Protein AF-A0A5K1E8U1-F1 (afdb_monomer_lite)

InterPro domains:
  IPR015943 WD40/YVTN repeat-like-containing domain superfamily [G3DSA:2.130.10.10] (2-103)
  IPR050358 RSE1/DDB1/CPSF1 [PTHR10644] (4-98)

Structure (mmCIF, N/CA/C/O backbone):
data_AF-A0A5K1E8U1-F1
#
_entry.id   AF-A0A5K1E8U1-F1
#
loop_
_atom_site.group_PDB
_atom_site.id
_atom_site.type_symbol
_atom_site.label_atom_id
_atom_site.label_alt_id
_atom_site.label_comp_id
_atom_site.label_asym_id
_atom_site.label_entity_id
_atom_site.label_seq_id
_atom_site.pdbx_PDB_ins_code
_atom_site.Cartn_x
_atom_site.Cartn_y
_atom_site.Cartn_z
_atom_site.occupancy
_atom_site.B_iso_or_equiv
_atom_site.auth_seq_id
_atom_site.auth_comp_id
_atom_site.auth_asym_id
_atom_site.auth_atom_id
_atom_site.pdbx_PDB_model_num
ATOM 1 N N . VAL A 1 1 ? -14.173 -15.713 7.829 1.00 51.22 1 VAL A N 1
ATOM 2 C CA . VAL A 1 1 ? -15.566 -15.440 7.410 1.00 51.22 1 VAL A CA 1
ATOM 3 C C . VAL A 1 1 ? -15.834 -16.316 6.207 1.00 51.22 1 VAL A C 1
ATOM 5 O O . VAL A 1 1 ? -15.243 -16.074 5.166 1.00 51.22 1 VAL A O 1
ATOM 8 N N . GLU A 1 2 ? -16.612 -17.381 6.373 1.00 53.25 2 GLU A N 1
ATOM 9 C CA . GLU A 1 2 ? -17.057 -18.198 5.242 1.00 53.25 2 GLU A CA 1
ATOM 10 C C . GLU A 1 2 ? -17.988 -17.360 4.362 1.00 53.25 2 GLU A C 1
ATOM 12 O O . GLU A 1 2 ? -18.935 -16.738 4.853 1.00 53.25 2 GLU A O 1
ATOM 17 N N . LEU A 1 3 ? -17.693 -17.302 3.064 1.00 64.50 3 LEU A N 1
ATOM 18 C CA . LEU A 1 3 ? -18.575 -16.688 2.079 1.00 64.50 3 LEU A CA 1
ATOM 19 C C . LEU A 1 3 ? -19.734 -17.654 1.825 1.00 64.50 3 LEU A C 1
ATOM 21 O O . LEU A 1 3 ? -19.690 -18.479 0.918 1.00 64.50 3 LEU A O 1
ATOM 25 N N . VAL A 1 4 ? -20.755 -17.588 2.679 1.00 72.38 4 VAL A N 1
ATOM 26 C CA . VAL A 1 4 ? -21.960 -18.409 2.533 1.00 72.38 4 VAL A CA 1
ATOM 27 C C . VAL A 1 4 ? -22.692 -17.984 1.261 1.00 72.38 4 VAL A C 1
ATOM 29 O O . VAL A 1 4 ? -23.006 -16.803 1.077 1.00 72.38 4 VAL A O 1
ATOM 32 N N . HIS A 1 5 ? -22.963 -18.954 0.388 1.00 60.16 5 HIS A N 1
ATOM 33 C CA . HIS A 1 5 ? -23.738 -18.759 -0.833 1.00 60.16 5 HIS A CA 1
ATOM 34 C C . HIS A 1 5 ? -25.065 -18.063 -0.474 1.00 60.16 5 HIS A C 1
ATOM 36 O O . HIS A 1 5 ? -25.767 -18.515 0.426 1.00 60.16 5 HIS A O 1
ATOM 42 N N . MET A 1 6 ? -25.386 -16.954 -1.150 1.00 69.19 6 MET A N 1
ATOM 43 C CA . MET A 1 6 ? -26.573 -16.094 -0.945 1.00 69.19 6 MET A CA 1
ATOM 44 C C . MET A 1 6 ? -26.509 -14.992 0.130 1.00 69.19 6 MET A C 1
ATOM 46 O O . MET A 1 6 ? -27.445 -14.191 0.208 1.00 69.19 6 MET A O 1
ATOM 50 N N . LYS A 1 7 ? -25.434 -14.839 0.918 1.00 78.56 7 LYS A N 1
ATOM 51 C CA . LYS A 1 7 ? -25.325 -13.662 1.803 1.00 78.56 7 LYS A CA 1
ATOM 52 C C . LYS A 1 7 ? -24.921 -12.425 0.994 1.00 78.56 7 LYS A C 1
ATOM 54 O O . LYS A 1 7 ? -23.791 -12.330 0.521 1.00 78.56 7 LYS A O 1
ATOM 59 N N . ARG A 1 8 ? -25.830 -11.450 0.861 1.00 80.00 8 ARG A N 1
ATOM 60 C CA . ARG A 1 8 ? -25.496 -10.121 0.320 1.00 80.00 8 ARG A CA 1
ATOM 61 C C . ARG A 1 8 ? -24.427 -9.473 1.202 1.00 80.00 8 ARG A C 1
ATOM 63 O O . ARG A 1 8 ? -24.635 -9.298 2.402 1.00 80.00 8 ARG A O 1
ATOM 70 N N . LEU A 1 9 ? -23.287 -9.140 0.606 1.00 82.50 9 LEU A N 1
ATOM 71 C CA . LEU A 1 9 ? -22.239 -8.365 1.258 1.00 82.50 9 LEU A CA 1
ATOM 72 C C . LEU A 1 9 ? -22.512 -6.882 1.036 1.00 82.50 9 LEU A C 1
ATOM 74 O O . LEU A 1 9 ? -22.745 -6.453 -0.093 1.00 82.50 9 LEU A O 1
ATOM 78 N N . ASN A 1 10 ? -22.453 -6.104 2.114 1.00 85.44 10 ASN A N 1
ATOM 79 C CA . ASN A 1 10 ? -22.387 -4.657 1.995 1.00 85.44 10 ASN A CA 1
ATOM 80 C C . ASN A 1 10 ? -21.014 -4.315 1.422 1.00 85.44 10 ASN A C 1
ATOM 82 O O . ASN A 1 10 ? -19.992 -4.591 2.051 1.00 85.44 10 ASN A O 1
ATOM 86 N N . VAL A 1 11 ? -21.004 -3.770 0.210 1.00 88.69 11 VAL A N 1
ATOM 87 C CA . VAL A 1 11 ? -19.787 -3.410 -0.516 1.00 88.69 11 VAL A CA 1
ATOM 88 C C . VAL A 1 11 ? -19.801 -1.923 -0.819 1.00 88.69 11 VAL A C 1
ATOM 90 O O . VAL A 1 11 ? -20.845 -1.348 -1.123 1.00 88.69 11 VAL A O 1
ATOM 93 N N . GLN A 1 12 ? -18.625 -1.315 -0.757 1.00 89.94 12 GLN A N 1
ATOM 94 C CA . GLN A 1 12 ? -18.405 0.069 -1.137 1.00 89.94 12 GLN A CA 1
ATOM 95 C C . GLN A 1 12 ? -17.220 0.112 -2.092 1.00 89.94 12 GLN A C 1
ATOM 97 O O . GLN A 1 12 ? -16.233 -0.601 -1.904 1.00 89.94 12 GLN A O 1
ATOM 102 N N . LYS A 1 13 ? -17.350 0.908 -3.152 1.00 92.12 13 LYS A N 1
ATOM 103 C CA . LYS A 1 13 ? -16.302 1.102 -4.150 1.00 92.12 13 LYS A CA 1
ATOM 104 C C . LYS A 1 13 ? -15.681 2.475 -3.942 1.00 92.12 13 LYS A C 1
ATOM 106 O O . LYS A 1 13 ? -16.404 3.463 -3.853 1.00 92.12 13 LYS A O 1
ATOM 111 N N . PHE A 1 14 ? -14.356 2.514 -3.949 1.00 93.25 14 PHE A N 1
ATOM 112 C CA . PHE A 1 14 ? -13.570 3.739 -3.931 1.00 93.25 14 PHE A CA 1
ATOM 113 C C . PHE A 1 14 ? -12.673 3.785 -5.161 1.00 93.25 14 PHE A C 1
ATOM 115 O O . PHE A 1 14 ? -12.204 2.742 -5.623 1.00 93.25 14 PHE A O 1
ATOM 122 N N . ASP A 1 15 ? -12.454 4.983 -5.692 1.00 91.75 15 ASP A N 1
ATOM 123 C CA . ASP A 1 15 ? -11.409 5.201 -6.682 1.00 91.75 15 ASP A CA 1
ATOM 124 C C . ASP A 1 15 ? -10.080 5.416 -5.956 1.00 91.75 15 ASP A C 1
ATOM 126 O O . ASP A 1 15 ? -9.957 6.291 -5.101 1.00 91.75 15 ASP A O 1
ATOM 130 N N . LEU A 1 16 ? -9.101 4.576 -6.275 1.00 91.06 16 LEU A N 1
ATOM 131 C CA . LEU A 1 16 ? -7.769 4.621 -5.690 1.00 91.06 16 LEU A CA 1
ATOM 132 C C . LEU A 1 16 ? -6.743 5.209 -6.656 1.00 91.06 16 LEU A C 1
ATOM 134 O O . LEU A 1 16 ? -5.564 5.150 -6.332 1.00 91.06 16 LEU A O 1
ATOM 138 N N . GLY A 1 17 ? -7.133 5.738 -7.821 1.00 89.00 17 GLY A N 1
ATOM 139 C CA . GLY A 1 17 ? -6.251 6.478 -8.735 1.00 89.00 17 GLY A CA 1
ATOM 140 C C . GLY A 1 17 ? -5.022 5.713 -9.246 1.00 89.00 17 GLY A C 1
ATOM 141 O O . GLY A 1 17 ? -4.043 6.333 -9.635 1.00 89.00 17 GLY A O 1
ATOM 142 N N . GLY A 1 18 ? -5.027 4.380 -9.192 1.00 89.56 18 GLY A N 1
ATOM 143 C CA . GLY A 1 18 ? -3.904 3.528 -9.580 1.00 89.56 18 GLY A CA 1
ATOM 144 C C . GLY A 1 18 ? -4.214 2.053 -9.341 1.00 89.56 18 GLY A C 1
ATOM 145 O O . GLY A 1 18 ? -5.250 1.713 -8.767 1.00 89.56 18 GLY A O 1
ATOM 146 N N . THR A 1 19 ? -3.318 1.162 -9.768 1.00 92.81 19 THR A N 1
ATOM 147 C CA . THR A 1 19 ? -3.498 -0.287 -9.593 1.00 92.81 19 THR A CA 1
ATOM 148 C C . THR A 1 19 ? -3.055 -0.701 -8.186 1.00 92.81 19 THR A C 1
ATOM 150 O O . THR A 1 19 ? -1.856 -0.640 -7.899 1.00 92.81 19 THR A O 1
ATOM 153 N N . PRO A 1 20 ? -3.962 -1.133 -7.288 1.00 94.38 20 PRO A N 1
ATOM 154 C CA . PRO A 1 20 ? -3.579 -1.573 -5.950 1.00 94.38 20 PRO A CA 1
ATOM 155 C C . PRO A 1 20 ? -2.828 -2.910 -6.018 1.00 94.38 20 PRO A C 1
ATOM 157 O O . PRO A 1 20 ? -3.322 -3.889 -6.576 1.00 94.38 20 PRO A O 1
ATOM 160 N N . ARG A 1 21 ? -1.637 -2.973 -5.417 1.00 94.50 21 ARG A N 1
ATOM 161 C CA . ARG A 1 21 ? -0.788 -4.180 -5.360 1.00 94.50 21 ARG A CA 1
ATOM 162 C C . ARG A 1 21 ? -0.853 -4.870 -3.993 1.00 94.50 21 ARG A C 1
ATOM 164 O O . ARG A 1 21 ? -0.863 -6.103 -3.908 1.00 94.50 21 ARG A O 1
ATOM 171 N N . ARG A 1 22 ? -0.909 -4.087 -2.909 1.00 96.38 22 ARG A N 1
ATOM 172 C CA . ARG A 1 22 ? -1.058 -4.569 -1.523 1.00 96.38 22 ARG A CA 1
ATOM 173 C C . ARG A 1 22 ? -1.905 -3.602 -0.700 1.00 96.38 22 ARG A C 1
ATOM 175 O O . ARG A 1 22 ? -1.787 -2.392 -0.852 1.00 96.38 22 ARG A O 1
ATOM 182 N N . ILE A 1 23 ? -2.733 -4.149 0.189 1.00 97.12 23 ILE A N 1
ATOM 183 C CA . ILE A 1 23 ? -3.571 -3.386 1.120 1.00 97.12 23 ILE A CA 1
ATOM 184 C C . ILE A 1 23 ? -3.390 -3.982 2.514 1.00 97.12 23 ILE A C 1
ATOM 186 O O . ILE A 1 23 ? -3.514 -5.195 2.682 1.00 97.12 23 ILE A O 1
ATOM 190 N N . LEU A 1 24 ? -3.110 -3.141 3.506 1.00 97.88 24 LEU A N 1
ATOM 191 C CA . LEU A 1 24 ? -3.043 -3.520 4.918 1.00 97.88 24 LEU A CA 1
ATOM 192 C C . LEU A 1 24 ? -3.974 -2.633 5.740 1.00 97.88 24 LEU A C 1
ATOM 194 O O . LEU A 1 24 ? -4.121 -1.448 5.454 1.00 97.88 24 LEU A O 1
ATOM 198 N N . PHE A 1 25 ? -4.582 -3.193 6.783 1.00 96.88 25 PHE A N 1
ATOM 199 C CA . PHE A 1 25 ? -5.348 -2.417 7.754 1.00 96.88 25 PHE A CA 1
ATOM 200 C C . PHE A 1 25 ? -4.478 -2.112 8.973 1.00 96.88 25 PHE A C 1
ATOM 202 O O . PHE A 1 25 ? -4.023 -3.028 9.659 1.00 96.88 25 PHE A O 1
ATOM 209 N N . HIS A 1 26 ? -4.255 -0.829 9.247 1.00 95.19 26 HIS A N 1
ATOM 210 C CA . HIS A 1 26 ? -3.547 -0.373 10.435 1.00 95.19 26 HIS A CA 1
ATOM 211 C C . HIS A 1 26 ? -4.549 -0.136 11.566 1.00 95.19 26 HIS A C 1
ATOM 213 O O . HIS A 1 26 ? -5.300 0.843 11.553 1.00 95.19 26 HIS A O 1
ATOM 219 N N . SER A 1 27 ? -4.580 -1.050 12.534 1.00 92.56 27 SER A N 1
ATOM 220 C CA . SER A 1 27 ? -5.611 -1.099 13.574 1.00 92.56 27 SER A CA 1
ATOM 221 C C . SER A 1 27 ? -5.582 0.092 14.523 1.00 92.56 27 SER A C 1
ATOM 223 O O . SER A 1 27 ? -6.645 0.589 14.892 1.00 92.56 27 SER A O 1
ATOM 225 N N . GLU A 1 28 ? -4.393 0.570 14.900 1.00 92.00 28 GLU A N 1
ATOM 226 C CA . GLU A 1 28 ? -4.256 1.659 15.876 1.00 92.00 28 GLU A CA 1
ATOM 227 C C . GLU A 1 28 ? -4.831 2.967 15.335 1.00 92.00 28 GLU A C 1
ATOM 229 O O . GLU A 1 28 ? -5.567 3.668 16.024 1.00 92.00 28 GLU A O 1
ATOM 234 N N . SER A 1 29 ? -4.564 3.257 14.061 1.00 92.62 29 SER A N 1
ATOM 235 C CA . SER A 1 29 ? -5.039 4.482 13.418 1.00 92.62 29 SER A CA 1
ATOM 236 C C . SER A 1 29 ? -6.316 4.296 12.594 1.00 92.62 29 SER A C 1
ATOM 238 O O . SER A 1 29 ? -6.787 5.262 11.997 1.00 92.62 29 SER A O 1
ATOM 240 N N . ARG A 1 30 ? -6.865 3.072 12.559 1.00 95.75 30 ARG A N 1
ATOM 241 C CA . ARG A 1 30 ? -8.069 2.658 11.816 1.00 95.75 30 ARG A CA 1
ATOM 242 C C . ARG A 1 30 ? -8.075 3.101 10.353 1.00 95.75 30 ARG A C 1
ATOM 244 O O . ARG A 1 30 ? -9.086 3.573 9.847 1.00 95.75 30 ARG A O 1
ATOM 251 N N . THR A 1 31 ? -6.947 2.941 9.668 1.00 97.00 31 THR A N 1
ATOM 252 C CA . THR A 1 31 ? -6.821 3.321 8.251 1.00 97.00 31 THR A CA 1
ATOM 253 C C . THR A 1 31 ? -6.327 2.176 7.387 1.00 97.00 31 THR A C 1
ATOM 255 O O . THR A 1 31 ? -5.694 1.238 7.876 1.00 97.00 31 THR A O 1
ATOM 258 N N . LEU A 1 32 ? -6.627 2.251 6.094 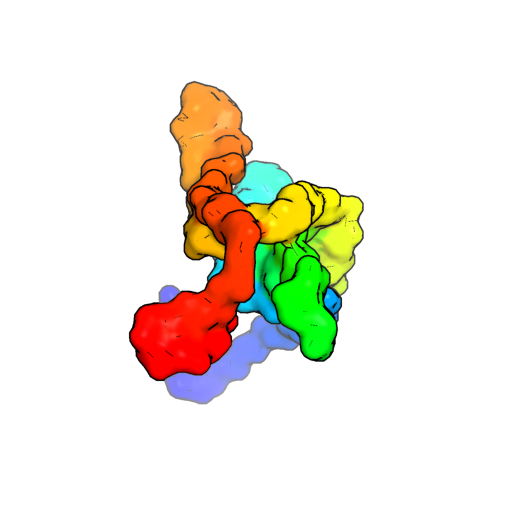1.00 97.44 32 LEU A N 1
ATOM 259 C CA . LEU A 1 32 ? -6.056 1.376 5.081 1.00 97.44 32 LEU A CA 1
ATOM 260 C C . LEU A 1 32 ? -4.743 1.980 4.585 1.00 97.44 32 LEU A C 1
ATOM 262 O O . LEU A 1 32 ? -4.665 3.174 4.308 1.00 97.44 32 LEU A O 1
ATOM 266 N N . LEU A 1 33 ? -3.720 1.148 4.457 1.00 97.69 33 LEU A N 1
ATOM 267 C CA . LEU A 1 33 ? -2.459 1.470 3.804 1.00 97.69 33 LEU A CA 1
ATOM 268 C C . LEU A 1 33 ? -2.458 0.739 2.468 1.00 97.69 33 LEU A C 1
ATOM 270 O O . LEU A 1 33 ? -2.447 -0.494 2.434 1.00 97.69 33 LEU A O 1
ATOM 274 N N . VAL A 1 34 ? -2.535 1.494 1.378 1.00 97.62 34 VAL A N 1
ATOM 275 C CA . VAL A 1 34 ? -2.674 0.966 0.022 1.00 97.62 34 VAL A CA 1
ATOM 276 C C . VAL A 1 34 ? -1.402 1.268 -0.748 1.00 97.62 34 VAL A C 1
ATOM 278 O O . VAL A 1 34 ? -1.115 2.419 -1.049 1.00 97.62 34 VAL A O 1
ATOM 281 N N . MET A 1 35 ? -0.661 0.220 -1.085 1.00 97.44 35 MET A N 1
ATOM 282 C CA . MET A 1 35 ? 0.452 0.280 -2.021 1.00 97.44 35 MET A CA 1
ATOM 283 C C . MET A 1 35 ? -0.106 0.140 -3.434 1.00 97.44 35 MET A C 1
ATOM 285 O O . MET A 1 35 ? -0.717 -0.890 -3.754 1.00 97.44 35 MET A O 1
ATOM 289 N N . ARG A 1 36 ? 0.088 1.154 -4.272 1.00 94.56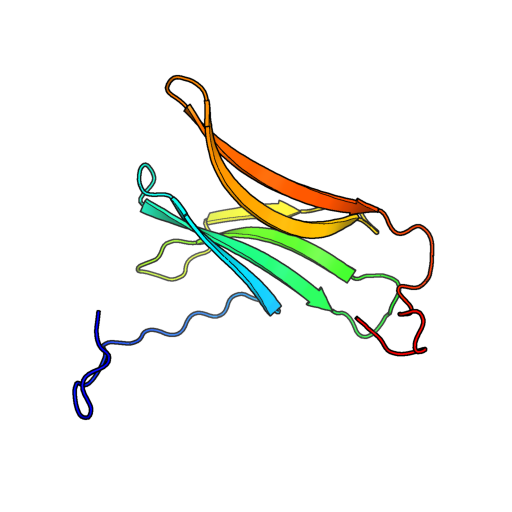 36 ARG A N 1
ATOM 290 C CA . ARG A 1 36 ? -0.422 1.183 -5.648 1.00 94.56 36 ARG A CA 1
ATOM 291 C C . ARG A 1 36 ? 0.674 1.570 -6.635 1.00 94.56 36 ARG A C 1
ATOM 293 O O . ARG A 1 36 ? 1.669 2.193 -6.277 1.00 94.56 36 ARG A O 1
ATOM 300 N N . THR A 1 37 ? 0.466 1.166 -7.879 1.00 90.69 37 THR A N 1
ATOM 301 C CA . THR A 1 37 ? 1.329 1.493 -9.015 1.00 90.69 37 THR A CA 1
ATOM 302 C C . THR A 1 37 ? 0.503 2.203 -10.076 1.00 90.69 37 THR A C 1
ATOM 304 O O . THR A 1 37 ? -0.577 1.728 -10.444 1.00 90.69 37 THR A O 1
ATOM 307 N N . GLU A 1 38 ? 1.018 3.305 -10.590 1.00 83.38 38 GLU A N 1
ATOM 308 C CA . GLU A 1 38 ? 0.508 4.006 -11.757 1.00 83.38 38 GLU A CA 1
ATOM 309 C C . GLU A 1 38 ? 1.391 3.653 -12.958 1.00 83.38 38 GLU A C 1
ATOM 311 O O . GLU A 1 38 ? 2.586 3.954 -12.997 1.00 83.38 38 GLU A O 1
ATOM 316 N N . SER A 1 39 ? 0.807 2.965 -13.936 1.00 67.12 39 SER A N 1
ATOM 317 C CA . SER A 1 39 ? 1.447 2.720 -15.225 1.00 67.12 39 SER A CA 1
ATOM 318 C C . SER A 1 39 ? 1.026 3.823 -16.190 1.00 67.12 39 SER A C 1
ATOM 320 O O . SER A 1 39 ? -0.131 3.855 -16.612 1.00 67.12 39 SER A O 1
ATOM 322 N N . SER A 1 40 ? 1.946 4.718 -16.544 1.00 63.38 40 SER A N 1
ATOM 323 C CA . SER A 1 40 ? 1.764 5.575 -17.715 1.00 63.38 40 SER A CA 1
ATOM 324 C C . SER A 1 40 ? 2.171 4.804 -18.981 1.00 63.38 40 SER A C 1
ATOM 326 O O . SER A 1 40 ? 2.979 3.877 -18.914 1.00 63.38 40 SER A O 1
ATOM 328 N N . ASN A 1 41 ? 1.603 5.154 -20.142 1.00 57.72 41 ASN A N 1
ATOM 329 C CA . ASN A 1 41 ? 1.968 4.525 -21.426 1.00 57.72 41 ASN A CA 1
ATOM 330 C C . ASN A 1 41 ? 3.449 4.739 -21.797 1.00 57.72 41 ASN A C 1
ATOM 332 O O . ASN A 1 41 ? 3.974 4.044 -22.667 1.00 57.72 41 ASN A O 1
ATOM 336 N N . ASP A 1 42 ? 4.126 5.666 -21.120 1.00 58.59 42 ASP A N 1
ATOM 337 C CA . ASP A 1 42 ? 5.556 5.868 -21.234 1.00 58.59 42 ASP A CA 1
ATOM 338 C C . ASP A 1 42 ? 6.271 4.973 -20.214 1.00 58.59 42 ASP A C 1
ATOM 340 O O . ASP A 1 42 ? 6.325 5.269 -19.022 1.00 58.59 42 ASP A O 1
ATOM 344 N N . PHE A 1 43 ? 6.889 3.892 -20.701 1.00 54.09 43 PHE A N 1
ATOM 345 C CA . PHE A 1 43 ? 7.681 2.907 -19.935 1.00 54.09 43 PHE A CA 1
ATOM 3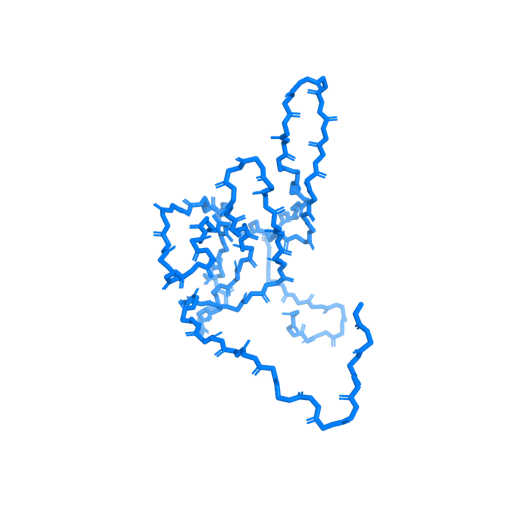46 C C . PHE A 1 43 ? 8.792 3.490 -19.030 1.00 54.09 43 PHE A C 1
ATOM 348 O O . PHE A 1 43 ? 9.489 2.746 -18.344 1.00 54.09 43 PHE A O 1
ATOM 355 N N . ILE A 1 44 ? 9.003 4.805 -19.060 1.00 55.84 44 ILE A N 1
ATOM 356 C CA . ILE A 1 44 ? 10.029 5.545 -18.321 1.00 55.84 44 ILE A CA 1
ATOM 357 C C . ILE A 1 44 ? 9.461 6.122 -17.011 1.00 55.84 44 ILE A C 1
ATOM 359 O O . ILE A 1 44 ? 10.222 6.447 -16.104 1.00 55.84 44 ILE A O 1
ATOM 363 N N . SER A 1 45 ? 8.134 6.221 -16.870 1.00 60.88 45 SER A N 1
ATOM 364 C CA . SER A 1 45 ? 7.482 6.808 -15.697 1.00 60.88 45 SER A CA 1
ATOM 365 C C . SER A 1 45 ? 6.456 5.844 -15.101 1.00 60.88 45 SER A C 1
ATOM 367 O O . SER A 1 45 ? 5.244 6.051 -15.177 1.00 60.88 45 SER A O 1
ATOM 369 N N . MET A 1 46 ? 6.949 4.753 -14.508 1.00 67.25 46 MET A N 1
ATOM 370 C CA . MET A 1 46 ? 6.172 4.037 -13.497 1.00 67.25 46 MET A CA 1
ATOM 371 C C . MET A 1 46 ? 6.270 4.814 -12.189 1.00 67.25 46 MET A C 1
ATOM 373 O O . MET A 1 46 ? 7.357 4.961 -11.628 1.00 67.25 46 MET A O 1
ATOM 377 N N . SER A 1 47 ? 5.134 5.322 -11.720 1.00 82.25 47 SER A N 1
ATOM 378 C CA . SER A 1 47 ? 5.023 5.981 -10.423 1.00 82.25 47 SER A CA 1
ATOM 379 C C . SER A 1 47 ? 4.425 4.981 -9.435 1.00 82.25 47 SER A C 1
ATOM 381 O O . SER A 1 47 ? 3.519 4.216 -9.767 1.00 82.25 47 SER A O 1
ATOM 383 N N . SER A 1 48 ? 4.980 4.906 -8.231 1.00 91.56 48 SER A N 1
ATOM 384 C CA . SER A 1 48 ? 4.450 4.048 -7.172 1.00 91.56 48 SER A CA 1
ATOM 385 C C . SER A 1 48 ? 4.370 4.849 -5.888 1.00 91.56 48 SER A C 1
ATOM 387 O O . SER A 1 48 ? 5.242 5.674 -5.606 1.00 91.56 48 SER A O 1
ATOM 389 N N . ASP A 1 49 ? 3.348 4.587 -5.083 1.00 95.50 49 ASP A N 1
ATOM 390 C CA . ASP A 1 4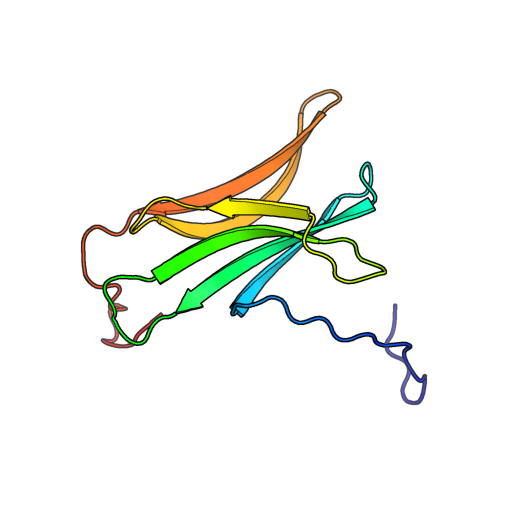9 ? 3.212 5.198 -3.769 1.00 95.50 49 ASP A CA 1
ATOM 391 C C . ASP A 1 49 ? 2.468 4.286 -2.780 1.00 95.50 49 ASP A C 1
ATOM 393 O O . ASP A 1 49 ? 1.893 3.245 -3.129 1.00 95.50 49 ASP A O 1
ATOM 397 N N . ILE A 1 50 ? 2.531 4.664 -1.505 1.00 97.31 50 ILE A N 1
ATOM 398 C CA . ILE A 1 50 ? 1.685 4.125 -0.444 1.00 97.31 50 ILE A CA 1
A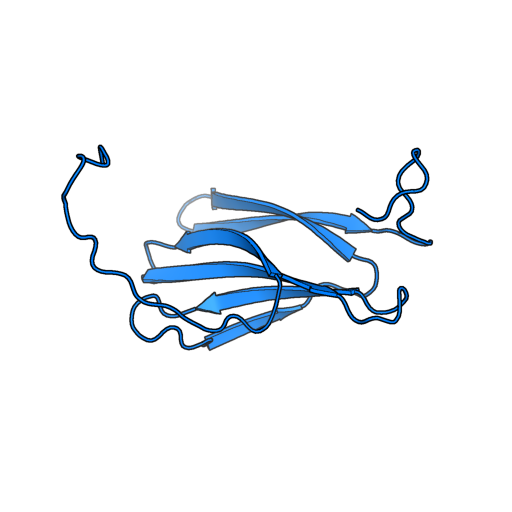TOM 399 C C . ILE A 1 50 ? 0.775 5.234 0.038 1.00 97.31 50 ILE A C 1
ATOM 401 O O . ILE A 1 50 ? 1.243 6.233 0.581 1.00 97.31 50 ILE A O 1
ATOM 405 N N . CYS A 1 51 ? -0.527 5.024 -0.086 1.00 96.88 51 CYS A N 1
ATOM 406 C CA . CYS A 1 51 ? -1.523 5.976 0.364 1.00 96.88 51 CYS A CA 1
ATOM 407 C C . CYS A 1 51 ? -2.266 5.487 1.599 1.00 96.88 51 CYS A C 1
ATOM 409 O O . CYS A 1 51 ? -2.651 4.321 1.712 1.00 96.88 51 CYS A O 1
ATOM 411 N N . ARG A 1 52 ? -2.501 6.417 2.521 1.00 97.06 52 ARG A N 1
ATOM 412 C CA . ARG A 1 52 ? -3.347 6.212 3.689 1.00 97.06 52 ARG A CA 1
ATOM 413 C C . ARG A 1 52 ? -4.776 6.594 3.332 1.00 97.06 52 ARG A C 1
ATOM 415 O O . ARG A 1 52 ? -5.038 7.748 3.003 1.00 97.06 52 ARG A O 1
ATOM 422 N N . VAL A 1 53 ? -5.683 5.631 3.409 1.00 97.50 53 VAL A N 1
ATOM 423 C CA . VAL A 1 53 ? -7.079 5.770 2.992 1.00 97.50 53 VAL A CA 1
ATOM 424 C C . VAL A 1 53 ? -7.999 5.547 4.188 1.00 97.50 53 VAL A C 1
ATOM 426 O O . VAL A 1 53 ? -7.831 4.585 4.946 1.00 97.50 53 VAL A O 1
ATOM 429 N N . ASP A 1 54 ? -8.968 6.437 4.372 1.00 96.38 54 ASP A N 1
ATOM 430 C CA . ASP A 1 54 ? -10.047 6.247 5.337 1.00 96.38 54 ASP A CA 1
ATOM 431 C C . ASP A 1 54 ? -10.985 5.119 4.864 1.00 96.38 54 ASP A C 1
ATOM 433 O O . ASP A 1 54 ? -11.569 5.227 3.785 1.00 96.38 54 ASP A O 1
ATOM 437 N N . PRO A 1 55 ? -11.163 4.029 5.633 1.00 94.88 55 PRO A N 1
ATOM 438 C CA . PRO A 1 55 ? -11.945 2.873 5.197 1.00 94.88 55 PRO A CA 1
ATOM 439 C C . PRO A 1 55 ? -13.444 3.148 5.026 1.00 94.88 55 PRO A C 1
ATOM 441 O O . PRO A 1 55 ? -14.122 2.332 4.404 1.00 94.88 55 PRO A O 1
ATOM 444 N N . VAL A 1 56 ? -13.975 4.240 5.590 1.00 93.44 56 VAL A N 1
ATOM 445 C CA . VAL A 1 56 ? -15.412 4.562 5.540 1.00 93.44 56 VAL A CA 1
ATOM 446 C C . VAL A 1 56 ? -15.744 5.460 4.349 1.00 93.44 56 VAL A C 1
ATOM 448 O O . VAL A 1 56 ? -16.690 5.195 3.607 1.00 93.44 56 VAL A O 1
ATOM 451 N N . SER A 1 57 ? -14.980 6.533 4.155 1.00 94.31 57 SER A N 1
ATOM 452 C CA . SER A 1 57 ? -15.204 7.487 3.063 1.00 94.31 57 SER A CA 1
ATOM 453 C C . SER A 1 57 ? -14.441 7.145 1.785 1.00 94.31 57 SER A C 1
ATOM 455 O O . SER A 1 57 ? -14.823 7.611 0.713 1.00 94.31 57 SER A O 1
ATOM 457 N N . GLY A 1 58 ? -13.365 6.359 1.882 1.00 94.88 58 GLY A N 1
ATOM 458 C CA . GLY A 1 58 ? -12.412 6.154 0.793 1.00 94.88 58 GLY A CA 1
ATOM 459 C C . GLY A 1 58 ? -11.499 7.349 0.545 1.00 94.88 58 GLY A C 1
ATOM 460 O O . GLY A 1 58 ? -10.763 7.352 -0.440 1.00 94.88 58 GLY A O 1
ATOM 461 N N . PHE A 1 59 ? -11.545 8.372 1.404 1.00 95.62 59 PHE A N 1
ATOM 462 C CA . PHE A 1 59 ? -10.724 9.563 1.250 1.00 95.62 59 PHE A CA 1
ATOM 463 C C . PHE A 1 59 ? -9.244 9.243 1.469 1.00 95.62 59 PHE A C 1
ATOM 465 O O . PHE A 1 59 ? -8.876 8.482 2.365 1.00 95.62 59 PHE A O 1
ATOM 472 N N . MET A 1 60 ? -8.393 9.838 0.639 1.00 95.00 60 MET A N 1
ATOM 473 C CA . MET A 1 60 ? -6.950 9.641 0.662 1.00 95.00 60 MET A CA 1
ATOM 474 C C . MET A 1 60 ? -6.290 10.757 1.468 1.00 95.00 60 MET A C 1
ATOM 476 O O . MET A 1 60 ? -6.201 11.894 1.013 1.00 95.00 60 MET A O 1
ATOM 480 N N . ASN A 1 61 ? -5.831 10.439 2.675 1.00 91.88 61 ASN A N 1
ATOM 481 C CA . ASN A 1 61 ? -5.320 11.437 3.613 1.00 91.88 61 ASN A CA 1
ATOM 482 C C . ASN A 1 61 ? -3.903 11.896 3.251 1.00 91.88 61 ASN A C 1
ATOM 484 O O . ASN A 1 61 ? -3.571 13.069 3.397 1.00 91.88 61 ASN A O 1
ATOM 488 N N . SER A 1 62 ? -3.048 10.959 2.842 1.00 94.56 62 SER A N 1
ATOM 489 C CA . SER A 1 62 ? -1.644 11.214 2.516 1.00 94.56 62 SER A CA 1
ATOM 490 C C . SER A 1 62 ? -1.084 10.101 1.636 1.00 94.56 62 SER A C 1
ATOM 492 O O . SER A 1 62 ? -1.571 8.972 1.697 1.00 94.56 62 SER A O 1
ATOM 494 N N . CYS A 1 63 ? -0.039 10.406 0.864 1.00 95.06 63 CYS A N 1
ATOM 495 C CA . CYS A 1 63 ? 0.691 9.423 0.066 1.00 95.06 63 CYS A CA 1
ATOM 496 C C . CYS A 1 63 ? 2.201 9.600 0.223 1.00 95.06 63 CYS A C 1
ATOM 498 O O . CYS A 1 63 ? 2.704 10.723 0.256 1.00 95.06 63 CYS A O 1
ATOM 500 N N . PHE A 1 64 ? 2.907 8.479 0.303 1.00 95.62 64 PHE A N 1
ATOM 501 C CA . PHE A 1 64 ? 4.359 8.391 0.308 1.00 95.62 64 PHE A CA 1
ATOM 502 C C . PHE A 1 64 ? 4.814 7.841 -1.041 1.00 95.62 64 PHE A C 1
ATOM 504 O O . PHE A 1 64 ? 4.519 6.689 -1.351 1.00 95.62 64 PHE A O 1
ATOM 511 N N . LYS A 1 65 ? 5.481 8.666 -1.849 1.00 94.56 65 LYS A N 1
ATOM 512 C CA . LYS A 1 65 ? 5.951 8.276 -3.184 1.00 94.56 65 LYS A CA 1
ATOM 513 C C . LYS A 1 65 ? 7.294 7.560 -3.088 1.00 94.56 65 LYS A C 1
ATOM 515 O O . LYS A 1 65 ? 8.144 7.989 -2.315 1.00 94.56 65 LYS A O 1
ATOM 520 N N . PHE A 1 66 ? 7.462 6.512 -3.884 1.00 92.19 66 PHE A N 1
ATOM 521 C CA . PHE A 1 66 ? 8.763 5.884 -4.101 1.00 92.19 66 PHE A CA 1
ATOM 522 C C . PHE A 1 66 ? 9.581 6.682 -5.110 1.00 92.19 66 PHE A C 1
ATOM 524 O O . PHE A 1 66 ? 9.030 7.452 -5.909 1.00 92.19 66 PHE A O 1
ATOM 531 N N . ASP A 1 67 ? 10.892 6.486 -5.071 1.00 89.88 67 ASP A N 1
ATOM 532 C CA . ASP A 1 67 ? 11.795 7.160 -5.991 1.00 89.88 67 ASP A CA 1
ATOM 533 C C . ASP A 1 67 ? 11.652 6.615 -7.427 1.00 89.88 67 ASP A C 1
ATOM 535 O O . ASP A 1 67 ? 11.215 5.478 -7.641 1.00 89.88 67 ASP A O 1
ATOM 539 N N . PRO A 1 68 ? 12.023 7.396 -8.458 1.00 83.69 68 PRO A N 1
ATOM 540 C CA . PRO A 1 68 ? 12.012 6.914 -9.836 1.00 83.69 68 PRO A CA 1
ATOM 541 C C . PRO A 1 68 ? 12.829 5.622 -10.011 1.00 83.69 68 PRO A C 1
ATOM 543 O O . PRO A 1 68 ? 13.999 5.556 -9.639 1.00 83.69 68 PRO A O 1
ATOM 546 N N . GLY A 1 69 ? 12.214 4.595 -10.607 1.00 80.38 69 GLY A N 1
ATOM 547 C CA . GLY A 1 69 ? 12.833 3.279 -10.822 1.00 80.38 69 GLY A CA 1
ATOM 548 C C . GLY A 1 69 ? 12.783 2.340 -9.610 1.00 80.38 69 GLY A C 1
ATOM 549 O O . GLY A 1 69 ? 13.113 1.154 -9.745 1.00 80.38 69 GLY A O 1
ATOM 550 N N . GLU A 1 70 ? 12.346 2.828 -8.447 1.00 87.88 70 GLU A N 1
ATOM 551 C CA . GLU A 1 70 ? 12.070 2.012 -7.272 1.00 87.88 70 GLU A CA 1
ATOM 552 C C . GLU A 1 70 ? 10.682 1.374 -7.395 1.00 87.88 70 GLU A C 1
ATOM 554 O O . GLU A 1 70 ? 9.653 2.038 -7.510 1.00 87.88 70 GLU A O 1
ATOM 559 N N . THR A 1 71 ? 10.653 0.046 -7.379 1.00 88.00 71 THR A N 1
ATOM 560 C CA . THR A 1 71 ? 9.418 -0.733 -7.450 1.00 88.00 71 THR A CA 1
ATOM 561 C C . THR A 1 71 ? 9.159 -1.400 -6.107 1.00 88.00 71 THR A C 1
ATOM 563 O O . THR A 1 71 ? 9.975 -2.220 -5.671 1.00 88.00 71 THR A O 1
ATOM 566 N N . PRO A 1 72 ? 8.028 -1.121 -5.443 1.00 92.56 72 PRO A N 1
ATOM 567 C CA . PRO A 1 72 ? 7.680 -1.813 -4.217 1.00 92.56 72 PRO A CA 1
ATOM 568 C C . PRO A 1 72 ? 7.160 -3.223 -4.534 1.00 92.56 72 PRO A C 1
ATOM 570 O O . PRO A 1 72 ? 6.288 -3.418 -5.383 1.00 92.56 72 PRO A O 1
ATOM 573 N N . LYS A 1 73 ? 7.702 -4.232 -3.851 1.00 92.44 73 LYS A N 1
ATOM 574 C CA . LYS A 1 73 ? 7.410 -5.655 -4.101 1.00 92.44 73 LYS A CA 1
ATOM 575 C C . LYS A 1 73 ? 6.563 -6.274 -2.992 1.00 92.44 73 LYS A C 1
ATOM 577 O O . LYS A 1 73 ? 5.664 -7.073 -3.259 1.00 92.44 73 LYS A O 1
ATOM 582 N N . CYS A 1 74 ? 6.814 -5.902 -1.740 1.00 94.06 74 CYS A N 1
ATOM 583 C CA . CYS A 1 74 ? 6.070 -6.409 -0.592 1.00 94.06 74 CYS A CA 1
ATOM 584 C C . CYS A 1 74 ? 5.914 -5.348 0.498 1.00 94.06 74 CYS A C 1
ATOM 586 O O . CYS A 1 74 ? 6.654 -4.372 0.552 1.00 94.06 74 CYS A O 1
ATOM 588 N N . MET A 1 75 ? 4.921 -5.545 1.363 1.00 96.94 75 MET A N 1
ATOM 589 C CA . MET A 1 75 ? 4.597 -4.625 2.447 1.00 96.94 75 MET A CA 1
ATOM 590 C C . MET A 1 75 ? 4.050 -5.415 3.636 1.00 96.94 75 MET A C 1
ATOM 592 O O . MET A 1 75 ? 3.230 -6.317 3.442 1.00 96.94 75 MET A O 1
ATOM 596 N N . GLN A 1 76 ? 4.481 -5.075 4.851 1.00 97.44 76 GLN A N 1
ATOM 597 C CA . GLN A 1 76 ? 4.044 -5.716 6.090 1.00 97.44 76 GLN A CA 1
ATOM 598 C C . GLN A 1 76 ? 4.012 -4.720 7.253 1.00 97.44 76 GLN A C 1
ATOM 600 O O . GLN A 1 76 ? 4.898 -3.884 7.398 1.00 97.44 76 GLN A O 1
ATOM 605 N N . LEU A 1 77 ? 3.007 -4.853 8.120 1.00 96.62 77 LEU A N 1
ATOM 606 C CA . LEU A 1 77 ? 3.006 -4.204 9.427 1.00 96.62 77 LEU A CA 1
ATOM 607 C C . LEU A 1 77 ? 3.772 -5.074 10.425 1.00 96.62 77 LEU A C 1
ATOM 609 O O . LEU A 1 77 ? 3.441 -6.246 10.609 1.00 96.62 77 LEU A O 1
ATOM 613 N N . THR A 1 78 ? 4.771 -4.495 11.080 1.00 95.62 78 THR A N 1
ATOM 614 C CA . THR A 1 78 ? 5.557 -5.138 12.135 1.00 95.62 78 THR A CA 1
ATOM 615 C C . THR A 1 78 ? 5.490 -4.317 13.414 1.00 95.62 78 THR A C 1
ATOM 617 O O . THR A 1 78 ? 5.255 -3.112 13.371 1.00 95.62 78 THR A O 1
ATOM 620 N N . ARG A 1 79 ? 5.689 -4.959 14.563 1.00 94.62 79 ARG A N 1
ATOM 621 C CA . ARG A 1 79 ? 5.751 -4.274 15.854 1.00 94.62 79 ARG A CA 1
ATOM 622 C C . ARG A 1 79 ? 7.184 -4.293 16.360 1.00 94.62 79 ARG A C 1
ATOM 624 O O . ARG A 1 79 ? 7.764 -5.367 16.506 1.00 94.62 79 ARG A O 1
ATOM 631 N N . VAL A 1 80 ? 7.733 -3.118 16.644 1.00 93.81 80 VAL A N 1
ATOM 632 C CA . VAL A 1 80 ? 9.066 -2.953 17.233 1.00 93.81 80 VAL A CA 1
ATOM 633 C C . VAL A 1 80 ? 8.892 -2.204 18.549 1.00 93.81 80 VAL A C 1
ATOM 635 O O . VAL A 1 80 ? 8.574 -1.019 18.578 1.00 93.81 80 VAL A O 1
ATOM 638 N N . GLY A 1 81 ? 9.021 -2.928 19.664 1.00 92.94 81 GLY A N 1
ATOM 639 C CA . GLY A 1 81 ? 8.686 -2.402 20.987 1.00 92.94 81 GLY A CA 1
ATOM 640 C C . GLY A 1 81 ? 7.210 -1.995 21.088 1.00 92.94 81 GLY A C 1
ATOM 641 O O . GLY A 1 81 ? 6.306 -2.822 20.924 1.00 92.94 81 GLY A O 1
ATOM 642 N N . ASN A 1 82 ? 6.971 -0.711 21.359 1.00 91.44 82 ASN A N 1
ATOM 643 C CA . ASN A 1 82 ? 5.626 -0.142 21.477 1.00 91.44 82 ASN A CA 1
ATOM 644 C C . ASN A 1 82 ? 5.111 0.502 20.187 1.00 91.44 82 ASN A C 1
ATOM 646 O O . ASN A 1 82 ? 3.975 0.962 20.178 1.00 91.44 82 ASN A O 1
ATOM 650 N N . GLU A 1 83 ? 5.906 0.514 19.118 1.00 91.50 83 GLU A N 1
ATOM 651 C CA . GLU A 1 83 ? 5.534 1.140 17.853 1.00 91.50 83 GLU A CA 1
ATOM 652 C C . GLU A 1 83 ? 5.128 0.093 16.815 1.00 91.50 83 GLU A C 1
ATOM 654 O O . GLU A 1 83 ? 5.731 -0.982 16.705 1.00 91.50 83 GLU A O 1
ATOM 659 N N . GLN A 1 84 ? 4.102 0.422 16.031 1.00 92.75 84 GLN A N 1
ATOM 660 C CA . GLN A 1 84 ? 3.731 -0.321 14.836 1.00 92.75 84 GLN A CA 1
ATOM 661 C C . GLN A 1 84 ? 4.336 0.371 13.608 1.00 92.75 84 GLN A C 1
ATOM 663 O O . GLN A 1 84 ? 4.062 1.536 13.334 1.00 92.75 84 GLN A O 1
ATOM 668 N N . LEU A 1 85 ? 5.172 -0.355 12.868 1.00 93.75 85 LEU A N 1
ATOM 669 C CA . LEU A 1 85 ? 5.905 0.144 11.709 1.00 93.75 85 LEU A CA 1
ATOM 670 C C . LEU A 1 85 ? 5.427 -0.539 10.432 1.00 93.75 85 LEU A C 1
ATOM 672 O O . LEU A 1 85 ? 5.123 -1.734 10.417 1.00 93.75 85 LEU A O 1
ATOM 676 N N . LEU A 1 86 ? 5.410 0.220 9.340 1.00 96.44 86 LEU A N 1
ATOM 677 C CA . LEU A 1 86 ? 5.225 -0.315 8.000 1.00 96.44 86 LEU A CA 1
ATOM 678 C C . LEU A 1 86 ? 6.594 -0.601 7.385 1.00 96.44 86 LEU A C 1
ATOM 680 O O . LEU A 1 86 ? 7.378 0.317 7.165 1.00 96.44 86 LEU A O 1
ATOM 684 N N . VAL A 1 87 ? 6.868 -1.867 7.092 1.00 97.19 87 VAL A N 1
ATOM 685 C CA . VAL A 1 87 ? 8.065 -2.289 6.363 1.00 97.19 87 VAL A CA 1
ATOM 686 C C . VAL A 1 87 ? 7.676 -2.555 4.920 1.00 97.19 87 VAL A C 1
ATOM 688 O O . VAL A 1 87 ? 6.710 -3.274 4.654 1.00 97.19 87 VAL A O 1
ATOM 691 N N . VAL A 1 88 ? 8.438 -1.986 3.993 1.00 97.31 88 VAL A N 1
ATOM 692 C CA . VAL A 1 88 ? 8.233 -2.142 2.554 1.00 97.31 88 VAL A CA 1
ATOM 693 C C . VAL A 1 88 ? 9.515 -2.693 1.954 1.00 97.31 88 VAL A C 1
ATOM 695 O O . VAL A 1 88 ? 10.582 -2.112 2.129 1.00 97.31 88 VAL A O 1
ATOM 698 N N . GLY A 1 89 ? 9.414 -3.826 1.266 1.00 96.69 89 GLY A N 1
ATOM 699 C CA . GLY A 1 89 ? 10.506 -4.342 0.452 1.00 96.69 89 GLY A CA 1
ATOM 700 C C . GLY A 1 89 ? 10.416 -3.748 -0.944 1.00 96.69 89 GLY A C 1
ATOM 701 O O . GLY A 1 89 ? 9.399 -3.925 -1.623 1.00 96.69 89 GLY A O 1
ATOM 702 N N . THR A 1 90 ? 11.470 -3.061 -1.370 1.00 94.12 90 THR A N 1
ATOM 703 C CA . THR A 1 90 ? 11.560 -2.417 -2.681 1.00 94.12 90 THR A CA 1
ATOM 704 C C . THR A 1 90 ? 12.724 -2.986 -3.489 1.00 94.12 90 THR A C 1
ATOM 706 O O . THR A 1 90 ? 13.632 -3.628 -2.957 1.00 94.12 90 THR A O 1
ATOM 709 N N . SER A 1 91 ? 12.674 -2.800 -4.804 1.00 89.88 91 SER A N 1
ATOM 710 C CA . SER A 1 91 ? 13.770 -3.112 -5.718 1.00 89.88 91 SER A CA 1
ATOM 711 C C . SER A 1 91 ? 14.039 -1.915 -6.613 1.00 89.88 91 SER A C 1
ATOM 713 O O . SER A 1 91 ? 13.096 -1.369 -7.187 1.00 89.88 91 SER A O 1
ATOM 715 N N . LEU A 1 92 ? 15.307 -1.556 -6.789 1.00 86.81 92 LEU A N 1
ATOM 716 C CA . LEU A 1 92 ? 15.709 -0.521 -7.733 1.00 86.81 92 LEU A CA 1
ATOM 717 C C . LEU A 1 92 ? 16.049 -1.158 -9.081 1.00 86.81 92 LEU A C 1
ATOM 719 O O . LEU A 1 92 ? 16.914 -2.029 -9.164 1.00 86.81 92 LEU A O 1
ATOM 723 N N . SER A 1 93 ? 15.381 -0.706 -10.135 1.00 73.50 93 SER A N 1
ATOM 724 C CA . SER A 1 93 ? 15.686 -1.097 -11.511 1.00 73.50 93 SER A CA 1
ATOM 725 C C . SER A 1 93 ? 16.304 0.087 -12.254 1.00 73.50 93 SER A C 1
ATOM 727 O O . SER A 1 93 ? 15.710 1.155 -12.343 1.00 73.50 93 SER A O 1
ATOM 729 N N . THR A 1 94 ? 17.526 -0.085 -12.767 1.00 64.75 94 THR A N 1
ATOM 730 C CA . THR A 1 94 ? 18.274 0.956 -13.502 1.00 64.75 94 THR A CA 1
ATOM 731 C C . THR A 1 94 ? 18.124 0.843 -15.029 1.00 64.75 94 THR A C 1
ATOM 733 O O . THR A 1 94 ? 18.825 1.525 -15.772 1.00 64.75 94 THR A O 1
ATOM 736 N N . GLY A 1 95 ? 17.209 -0.004 -15.519 1.00 61.56 95 GLY A N 1
ATOM 737 C CA . GLY A 1 95 ? 16.968 -0.265 -16.944 1.00 61.56 95 GLY A CA 1
ATOM 738 C C . GLY A 1 95 ? 15.519 -0.677 -17.227 1.00 61.56 95 GLY A C 1
ATOM 739 O O . GLY A 1 95 ? 14.700 -0.707 -16.312 1.00 61.56 95 GLY A O 1
ATOM 740 N N . ARG A 1 96 ? 15.184 -0.988 -18.492 1.00 56.69 96 ARG A N 1
ATOM 741 C CA . ARG A 1 96 ? 13.827 -1.447 -18.851 1.00 56.69 96 ARG A CA 1
ATOM 742 C C . ARG A 1 96 ? 13.461 -2.668 -18.002 1.00 56.69 96 ARG A C 1
ATOM 744 O O . ARG A 1 96 ? 14.194 -3.656 -18.015 1.00 56.69 96 ARG A O 1
ATOM 751 N N . ILE A 1 97 ? 12.324 -2.601 -17.311 1.00 57.50 97 ILE A N 1
ATOM 752 C CA . ILE A 1 97 ? 11.717 -3.745 -16.628 1.00 57.50 97 ILE A CA 1
ATOM 753 C C . ILE A 1 97 ? 11.208 -4.682 -17.727 1.00 57.50 97 ILE A C 1
ATOM 755 O O . ILE A 1 97 ? 10.100 -4.534 -18.234 1.00 57.50 97 ILE A O 1
ATOM 759 N N . ILE A 1 98 ? 12.079 -5.575 -18.185 1.00 54.34 98 ILE A N 1
ATOM 760 C CA . ILE A 1 98 ? 11.748 -6.643 -19.123 1.00 54.34 98 ILE A CA 1
ATOM 761 C C . ILE A 1 98 ? 11.960 -7.923 -18.335 1.00 54.34 98 ILE A C 1
ATOM 763 O O . ILE A 1 98 ? 13.068 -8.178 -17.853 1.00 54.34 98 ILE A O 1
ATOM 767 N N . MET A 1 99 ? 10.908 -8.719 -18.170 1.00 54.03 99 MET A N 1
ATOM 768 C CA . MET A 1 99 ? 11.066 -10.061 -17.622 1.00 54.03 99 MET A CA 1
ATOM 769 C C . MET A 1 99 ? 12.049 -10.850 -18.497 1.00 54.03 99 MET A C 1
ATOM 771 O O . MET A 1 99 ? 12.164 -10.596 -19.694 1.00 54.03 99 MET A O 1
ATOM 775 N N . ALA A 1 100 ? 12.737 -11.855 -17.949 1.00 48.00 100 ALA A N 1
ATOM 776 C CA . ALA A 1 100 ? 13.616 -12.716 -18.755 1.00 48.00 100 ALA A CA 1
ATOM 777 C C . ALA A 1 100 ? 12.878 -13.402 -19.934 1.00 48.00 100 ALA A C 1
ATOM 779 O O . ALA A 1 100 ? 13.517 -13.845 -20.885 1.00 48.00 100 ALA A O 1
ATOM 780 N N . SER A 1 101 ? 11.540 -13.455 -19.884 1.00 64.31 101 SER A N 1
ATOM 781 C CA . SER A 1 101 ? 10.646 -13.919 -20.951 1.00 64.31 101 SER A CA 1
ATOM 782 C C . SER A 1 101 ? 10.390 -12.902 -22.075 1.00 64.31 101 SER A C 1
ATOM 784 O O . SER A 1 101 ? 9.796 -13.270 -23.083 1.00 64.31 101 SER A O 1
ATOM 786 N N . GLY A 1 102 ? 10.803 -11.640 -21.931 1.00 55.66 102 GLY A N 1
ATOM 787 C CA . GLY A 1 102 ? 10.475 -10.559 -22.868 1.00 55.66 102 GLY A CA 1
ATOM 788 C C . GLY A 1 102 ? 9.131 -9.869 -22.605 1.00 55.66 102 GLY A C 1
ATOM 789 O O . GLY A 1 102 ? 8.786 -8.935 -23.324 1.00 55.66 102 GLY A O 1
ATOM 790 N N . GLU A 1 103 ? 8.382 -10.297 -21.586 1.00 53.25 103 GLU A N 1
ATOM 791 C CA . GLU A 1 103 ? 7.099 -9.693 -21.211 1.00 53.25 103 GLU A CA 1
ATOM 792 C C . GLU A 1 103 ? 7.275 -8.542 -20.206 1.00 53.25 103 GLU A C 1
ATOM 794 O O . GLU A 1 103 ? 8.278 -8.459 -19.490 1.00 53.25 103 GLU A O 1
ATOM 799 N N . ALA A 1 104 ? 6.290 -7.640 -20.170 1.00 50.91 104 ALA A N 1
ATOM 800 C CA . ALA A 1 104 ? 6.185 -6.616 -19.134 1.00 50.91 104 ALA A CA 1
ATOM 801 C C . ALA A 1 104 ? 5.712 -7.251 -17.810 1.00 50.91 104 ALA A C 1
ATOM 803 O O . ALA A 1 104 ? 4.883 -8.160 -17.835 1.00 50.91 104 ALA A O 1
ATOM 804 N N . GLU A 1 105 ? 6.250 -6.788 -16.676 1.00 52.28 105 GLU A N 1
ATOM 805 C CA . GLU A 1 105 ? 5.905 -7.268 -15.318 1.00 52.28 105 GLU A CA 1
ATOM 806 C C . GLU A 1 105 ? 4.578 -6.692 -14.776 1.00 52.28 105 GLU A C 1
ATOM 808 O O . GLU A 1 105 ? 4.303 -5.486 -14.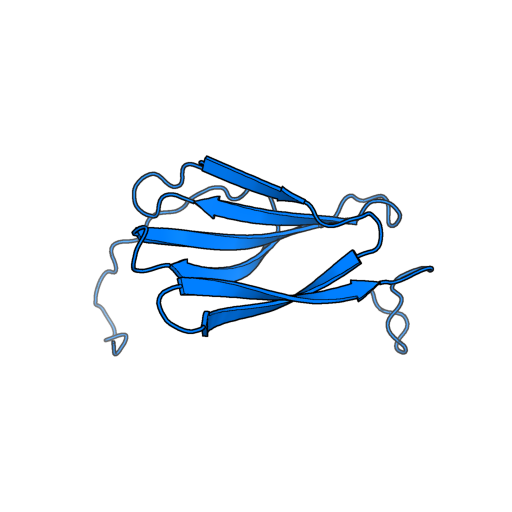980 1.00 52.28 105 GLU A O 1
#

Foldseek 3Di:
DDPPPPDDDDDDDADPPFAFDDWDQDVVVRWIWTWGWHDDPPLQDIKIWIFTARPPPRDTPDIGTDDRQKAWDDWDWDDDPPDIDIDTDIDGDPDRCQDPVRDHD

Radius of gyration: 16.53 Å; chains: 1; bounding box: 45×30×44 Å

pLDDT: mean 84.18, std 15.5, range [48.0, 97.88]

Secondary structure (DSSP, 8-state):
----TT----------SSEEEEEEEETTTTEEEEEEEEE-SSTT-EEEEEEEE-TTT--EEEEEEPPTTEEEEEEEEEEETTEEEEEEEEEE-SS----TTS---

Organism: NCBI:txid210225

Sequence (105 aa):
VELVHMKRLNVQKFDLGGTPRRILFHSESRTLLVMRTESSNDFISMSSDICRVDPVSGFMNSCFKFDPGETPKCMQLTRVGNEQLLVVGTSLSTGRIIMASGEAE